Protein AF-A0A5J4S7Y0-F1 (afdb_monomer_lite)

Organism: NCBI:txid433724

Radius of gyration: 11.75 Å; chains: 1; bounding box: 29×28×27 Å

Foldseek 3Di:
DDPVLLVLLVVLLVQLVVQADPPDPCRHSVNSCVPPVCVPPPDDPVSSVVSVPDPRPPPPD

pLDDT: mean 87.66, std 12.99, range [40.41, 97.12]

Sequence (61 aa):
MRHNTIERAIKVRELVKEHYEEGRQDRCKLWVFRHIIVKQYPMSVRTFYRYLSMNIKENKI

Secondary structure (DSSP, 8-state):
--HHHHHHHHHHHHHHHHH--TT-GGG-HHHHIIIIIHHHS---HHHHHHHHH--------

Structure (mmCIF, N/CA/C/O backbone):
data_AF-A0A5J4S7Y0-F1
#
_entry.id   AF-A0A5J4S7Y0-F1
#
loop_
_atom_site.group_PDB
_atom_site.id
_atom_site.type_symbol
_atom_site.label_atom_id
_atom_site.label_alt_id
_atom_site.label_comp_id
_atom_site.label_asym_id
_atom_site.label_entity_id
_atom_site.label_seq_id
_atom_site.pdbx_PDB_ins_code
_atom_site.Cartn_x
_atom_site.Cartn_y
_atom_site.Cartn_z
_atom_site.occupancy
_atom_site.B_iso_or_equiv
_atom_site.auth_seq_id
_atom_site.auth_comp_id
_atom_site.auth_asym_id
_atom_site.auth_atom_id
_atom_site.pdbx_PDB_model_num
ATOM 1 N N . MET A 1 1 ? 14.528 -2.466 -9.170 1.00 57.69 1 MET A N 1
ATOM 2 C CA . MET A 1 1 ? 13.054 -2.602 -9.250 1.00 57.69 1 MET A CA 1
ATOM 3 C C . MET A 1 1 ? 12.576 -1.760 -10.426 1.00 57.69 1 MET A C 1
ATOM 5 O O . MET A 1 1 ? 13.115 -0.675 -10.587 1.00 57.69 1 MET A O 1
ATOM 9 N N . ARG A 1 2 ? 11.678 -2.248 -11.297 1.00 76.50 2 ARG A N 1
ATOM 10 C CA . ARG A 1 2 ? 11.267 -1.469 -12.485 1.00 76.50 2 ARG A CA 1
ATOM 11 C C . ARG A 1 2 ? 10.518 -0.204 -12.052 1.00 76.50 2 ARG A C 1
ATOM 13 O O . ARG A 1 2 ? 9.722 -0.275 -11.117 1.00 76.50 2 ARG A O 1
ATOM 20 N N . HIS A 1 3 ? 10.744 0.905 -12.754 1.00 69.44 3 HIS A N 1
ATOM 21 C CA . HIS A 1 3 ? 10.137 2.213 -12.476 1.00 69.44 3 HIS A CA 1
ATOM 22 C C . HIS A 1 3 ? 8.606 2.118 -12.315 1.00 69.44 3 HIS A C 1
ATOM 24 O O . HIS A 1 3 ? 8.074 2.465 -11.263 1.00 69.44 3 HIS A O 1
ATOM 30 N N . ASN A 1 4 ? 7.930 1.439 -13.250 1.00 85.50 4 ASN A N 1
ATOM 31 C CA . ASN A 1 4 ? 6.476 1.223 -13.223 1.00 85.50 4 ASN A CA 1
ATOM 32 C C . ASN A 1 4 ? 5.970 0.508 -11.957 1.00 85.50 4 ASN A C 1
ATOM 34 O O . ASN A 1 4 ? 4.812 0.655 -11.578 1.00 85.50 4 ASN A O 1
ATOM 38 N N . THR A 1 5 ? 6.791 -0.324 -11.306 1.00 88.88 5 THR A N 1
ATOM 39 C CA . THR A 1 5 ? 6.371 -1.004 -10.072 1.00 88.88 5 THR A CA 1
ATOM 40 C C . THR A 1 5 ? 6.354 -0.046 -8.884 1.00 88.88 5 THR A C 1
ATOM 42 O O . THR A 1 5 ? 5.496 -0.187 -8.017 1.00 88.88 5 THR A O 1
ATOM 45 N N . ILE A 1 6 ? 7.273 0.922 -8.851 1.00 90.56 6 ILE A N 1
ATOM 46 C CA . ILE A 1 6 ? 7.337 1.939 -7.797 1.00 90.56 6 ILE A CA 1
ATOM 47 C C . ILE A 1 6 ? 6.152 2.894 -7.938 1.00 90.56 6 ILE A C 1
ATOM 49 O O . ILE A 1 6 ? 5.416 3.079 -6.975 1.00 90.56 6 ILE A O 1
ATOM 53 N N . GLU A 1 7 ? 5.897 3.404 -9.143 1.00 91.12 7 GLU A N 1
ATOM 54 C CA . GLU A 1 7 ? 4.754 4.290 -9.410 1.00 91.12 7 GLU A CA 1
ATOM 55 C C . GLU A 1 7 ? 3.416 3.631 -9.058 1.00 91.12 7 GLU A C 1
ATOM 57 O O . GLU A 1 7 ? 2.570 4.232 -8.397 1.00 91.12 7 GLU A O 1
ATOM 62 N N . ARG A 1 8 ? 3.229 2.358 -9.441 1.00 92.12 8 ARG A N 1
ATOM 63 C CA . ARG A 1 8 ? 2.026 1.597 -9.067 1.00 92.12 8 ARG A CA 1
ATOM 64 C C . ARG A 1 8 ? 1.893 1.456 -7.556 1.00 92.12 8 ARG A C 1
ATOM 66 O O . ARG A 1 8 ? 0.786 1.558 -7.040 1.00 92.12 8 ARG A O 1
ATOM 73 N N . ALA A 1 9 ? 2.993 1.211 -6.851 1.00 93.62 9 ALA A N 1
ATOM 74 C CA . ALA A 1 9 ? 2.964 1.075 -5.403 1.00 93.62 9 ALA A CA 1
ATOM 75 C C . ALA A 1 9 ? 2.638 2.408 -4.703 1.00 93.62 9 ALA A C 1
ATOM 77 O O . ALA A 1 9 ? 1.880 2.394 -3.736 1.00 93.62 9 ALA A O 1
ATOM 78 N N . ILE A 1 10 ? 3.124 3.543 -5.224 1.00 93.31 10 ILE A N 1
ATOM 79 C CA . ILE A 1 10 ? 2.760 4.890 -4.747 1.00 93.31 10 ILE A CA 1
ATOM 80 C C . ILE A 1 10 ? 1.251 5.117 -4.904 1.00 93.31 10 ILE A C 1
ATOM 82 O O . ILE A 1 10 ? 0.568 5.317 -3.902 1.00 93.31 10 ILE A O 1
ATOM 86 N N . LYS A 1 11 ? 0.703 4.956 -6.117 1.00 94.25 11 LYS A N 1
ATOM 87 C CA . LYS A 1 11 ? -0.736 5.164 -6.374 1.00 94.25 11 LYS A CA 1
ATOM 88 C C . LYS A 1 11 ? -1.631 4.251 -5.533 1.00 94.25 11 LYS A C 1
ATOM 90 O O . LYS A 1 11 ? -2.669 4.669 -5.031 1.00 94.25 11 LYS A O 1
ATOM 95 N N . VAL A 1 12 ? -1.232 2.991 -5.344 1.00 95.19 12 VAL A N 1
ATOM 96 C CA . VAL A 1 12 ? -1.970 2.056 -4.478 1.00 95.19 12 VAL A CA 1
ATOM 97 C C . VAL A 1 12 ? -1.947 2.514 -3.019 1.00 95.19 12 VAL A C 1
ATOM 99 O O . VAL A 1 12 ? -2.970 2.411 -2.347 1.00 95.19 12 VAL A O 1
ATOM 102 N N . ARG A 1 13 ? -0.814 3.023 -2.515 1.00 94.31 13 ARG A N 1
ATOM 103 C CA . ARG A 1 13 ? -0.721 3.556 -1.146 1.00 94.31 13 ARG A CA 1
ATOM 104 C C . ARG A 1 13 ? -1.597 4.794 -0.959 1.00 94.31 13 ARG A C 1
ATOM 106 O O . ARG A 1 13 ? -2.245 4.893 0.079 1.00 94.31 13 ARG A O 1
ATOM 113 N N . GLU A 1 14 ? -1.650 5.683 -1.945 1.00 94.31 14 GLU A N 1
ATOM 114 C CA . GLU A 1 14 ? -2.521 6.867 -1.931 1.00 94.31 14 GLU A CA 1
ATOM 115 C C . GLU A 1 14 ? -4.000 6.475 -1.870 1.00 94.31 14 GLU A C 1
ATOM 117 O O . GLU A 1 14 ? -4.697 6.886 -0.946 1.00 94.31 14 GLU A O 1
ATOM 122 N N . LEU A 1 15 ? -4.450 5.581 -2.756 1.00 94.44 15 LEU A N 1
ATOM 123 C CA . LEU A 1 15 ? -5.832 5.083 -2.756 1.00 94.44 15 LEU A CA 1
ATOM 124 C C . LEU A 1 15 ? -6.194 4.359 -1.456 1.00 94.44 15 LEU A C 1
ATOM 126 O O . LEU A 1 15 ? -7.311 4.473 -0.955 1.00 94.44 15 LEU A O 1
ATOM 130 N N . VAL A 1 16 ? -5.2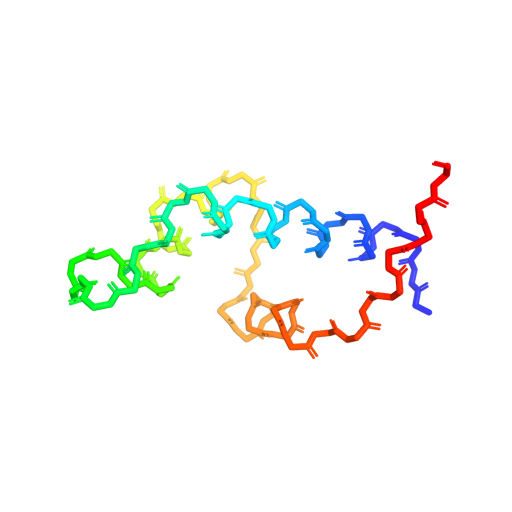58 3.597 -0.882 1.00 94.62 16 VAL A N 1
ATOM 131 C CA . VAL A 1 16 ? -5.489 2.986 0.430 1.00 94.62 16 VAL A CA 1
ATOM 132 C C . VAL A 1 16 ? -5.625 4.055 1.502 1.00 94.62 16 VAL A C 1
ATOM 134 O O . VAL A 1 16 ? -6.540 3.947 2.302 1.00 94.62 16 VAL A O 1
ATOM 137 N N . LYS A 1 17 ? -4.782 5.089 1.512 1.00 92.75 17 LYS A N 1
ATOM 138 C CA . LYS A 1 17 ? -4.871 6.187 2.484 1.00 92.75 17 LYS A CA 1
ATOM 139 C C . LYS A 1 17 ? -6.184 6.970 2.370 1.00 92.75 17 LYS A C 1
ATOM 141 O O . LYS A 1 17 ? -6.702 7.399 3.390 1.00 92.75 17 LYS A O 1
ATOM 146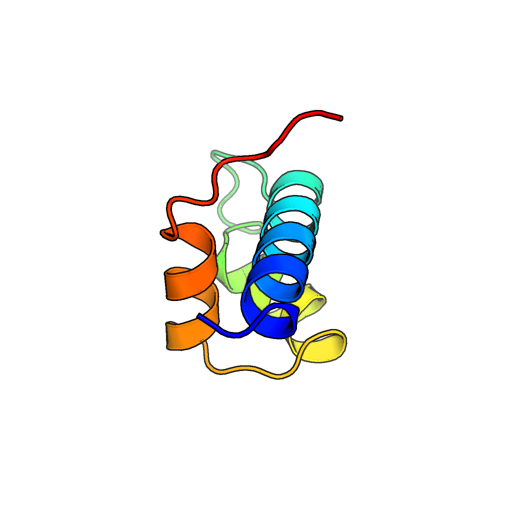 N N . GLU A 1 18 ? -6.712 7.139 1.162 1.00 93.56 18 GLU A N 1
ATOM 147 C CA . GLU A 1 18 ? -7.973 7.850 0.910 1.00 93.56 18 GLU A CA 1
ATOM 148 C C . GLU A 1 18 ? -9.204 7.095 1.438 1.00 93.56 18 GLU A C 1
ATOM 150 O O . GLU A 1 18 ? -10.154 7.710 1.915 1.00 93.56 18 GLU A O 1
ATOM 155 N N . HIS A 1 19 ? -9.195 5.762 1.367 1.00 91.69 19 HIS A N 1
ATOM 156 C CA . HIS A 1 19 ? -10.384 4.949 1.651 1.00 91.69 19 HIS A CA 1
ATOM 157 C C . HIS A 1 19 ? -10.300 4.095 2.920 1.00 91.69 19 HIS A C 1
ATOM 159 O O . HIS A 1 19 ? -11.321 3.569 3.369 1.00 91.69 19 HIS A O 1
ATOM 165 N N . TYR A 1 20 ? -9.104 3.894 3.470 1.00 92.75 20 TYR A N 1
ATOM 166 C CA . TYR A 1 20 ? -8.904 3.144 4.705 1.00 92.75 20 TYR A CA 1
ATOM 167 C C . TYR A 1 20 ? -9.172 4.036 5.918 1.00 92.75 20 TYR A C 1
ATOM 169 O O . TYR A 1 20 ? -8.486 5.032 6.128 1.00 92.75 20 TYR A O 1
ATOM 177 N N . GLU A 1 21 ? -10.122 3.620 6.751 1.00 86.94 21 GLU A N 1
ATOM 178 C CA . GLU A 1 21 ? -10.436 4.256 8.031 1.00 86.94 21 GLU A CA 1
ATOM 179 C C . GLU A 1 21 ? -9.997 3.319 9.164 1.00 86.94 21 GLU A C 1
ATOM 181 O O . GLU A 1 21 ? -10.493 2.196 9.296 1.00 86.94 21 GLU A O 1
ATOM 186 N N . GLU A 1 22 ? -9.034 3.755 9.977 1.00 83.44 22 GLU A N 1
ATOM 187 C CA . GLU A 1 22 ? -8.556 2.966 11.112 1.00 83.44 22 GLU A CA 1
ATOM 188 C C . GLU A 1 22 ? -9.660 2.806 12.169 1.00 83.44 22 GLU A C 1
ATOM 190 O O . GLU A 1 22 ? -10.385 3.745 12.482 1.00 83.44 22 GLU A O 1
ATOM 195 N N . GLY A 1 23 ? -9.822 1.589 12.696 1.00 81.62 23 GLY A N 1
ATOM 196 C CA . GLY A 1 23 ? -10.876 1.265 13.664 1.00 81.62 23 GLY A CA 1
ATOM 197 C C . GLY A 1 23 ? -12.237 0.909 13.050 1.00 81.62 23 GLY A C 1
ATOM 198 O O . GLY A 1 23 ? -13.089 0.371 13.756 1.00 81.62 23 GLY A O 1
ATOM 199 N N . ARG A 1 24 ? -12.438 1.105 11.739 1.00 83.62 24 ARG A N 1
ATOM 200 C CA . ARG A 1 24 ? -13.669 0.716 11.033 1.00 83.62 24 ARG A CA 1
ATOM 201 C C . ARG A 1 24 ? -13.520 -0.650 10.355 1.00 83.62 24 ARG A C 1
ATOM 203 O O . ARG A 1 24 ? -12.780 -0.808 9.383 1.00 83.62 24 ARG A O 1
ATOM 210 N N . GLN A 1 25 ? -14.216 -1.669 10.860 1.00 77.69 25 GLN A N 1
ATOM 211 C CA . GLN A 1 25 ? -14.073 -3.043 10.345 1.00 77.69 25 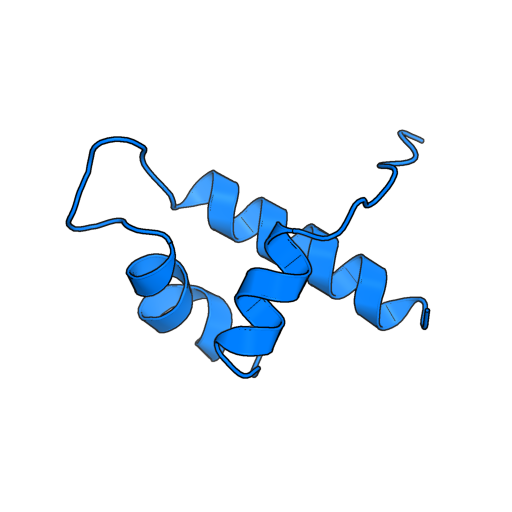GLN A CA 1
ATOM 212 C C . GLN A 1 25 ? -14.634 -3.231 8.924 1.00 77.69 25 GLN A C 1
ATOM 214 O O . GLN A 1 25 ? -14.102 -4.026 8.147 1.00 77.69 25 GLN A O 1
ATOM 219 N N . ASP A 1 26 ? -15.665 -2.469 8.560 1.00 83.69 26 ASP A N 1
ATOM 220 C CA . ASP A 1 26 ? -16.281 -2.458 7.228 1.00 83.69 26 ASP A CA 1
ATOM 221 C C . ASP A 1 26 ? -15.384 -1.812 6.152 1.00 83.69 26 ASP A C 1
ATOM 223 O O . ASP A 1 26 ? -15.544 -2.119 4.972 1.00 83.69 26 ASP A O 1
ATOM 227 N N . ARG A 1 27 ? -14.394 -0.990 6.537 1.00 84.38 27 ARG A N 1
ATOM 228 C CA . ARG A 1 27 ? -13.419 -0.341 5.634 1.00 84.38 27 ARG A CA 1
ATOM 229 C C . ARG A 1 27 ? -11.969 -0.762 5.882 1.00 84.38 27 ARG A C 1
ATOM 231 O O . ARG A 1 27 ? -11.032 0.027 5.770 1.00 84.38 27 ARG A O 1
ATOM 238 N N . CYS A 1 28 ? -11.751 -2.046 6.159 1.00 91.19 28 CYS A N 1
ATOM 239 C CA . CYS A 1 28 ? -10.399 -2.591 6.287 1.00 91.19 28 CYS A CA 1
ATOM 240 C C . CYS A 1 28 ? -9.609 -2.574 4.955 1.00 91.19 28 CYS A C 1
ATOM 242 O O . CYS A 1 28 ? -10.170 -2.511 3.858 1.00 91.19 28 CYS A O 1
ATOM 244 N N . LYS A 1 29 ? -8.276 -2.732 5.025 1.00 94.00 29 LYS A N 1
ATOM 245 C CA . LYS A 1 29 ? -7.386 -2.774 3.839 1.00 94.00 29 LYS A CA 1
ATOM 246 C C . LYS A 1 29 ? -7.810 -3.821 2.800 1.00 94.00 29 LYS A C 1
ATOM 248 O O . LYS A 1 29 ? -7.677 -3.588 1.601 1.00 94.00 29 LYS A O 1
ATOM 253 N N . LEU A 1 30 ? -8.333 -4.967 3.247 1.00 93.69 30 LEU A N 1
ATOM 254 C CA . LEU A 1 30 ? -8.821 -6.016 2.350 1.00 93.69 30 LEU A CA 1
ATOM 255 C C . LEU A 1 30 ? -10.101 -5.592 1.618 1.00 93.69 30 LEU A C 1
ATOM 257 O O . LEU A 1 30 ? -10.266 -5.913 0.440 1.00 93.69 30 LEU A O 1
ATOM 261 N N . TRP A 1 31 ? -10.988 -4.857 2.292 1.00 95.19 31 TRP A N 1
ATOM 262 C CA . TRP A 1 31 ? -12.184 -4.300 1.669 1.00 95.19 31 TRP A CA 1
ATOM 263 C C . TRP A 1 31 ? -11.802 -3.299 0.578 1.00 95.19 31 TRP A C 1
ATOM 265 O O . TRP A 1 31 ? -12.255 -3.453 -0.558 1.00 95.19 31 TRP A O 1
ATOM 275 N N . VAL A 1 32 ? -10.890 -2.367 0.885 1.00 95.31 32 VAL A N 1
ATOM 276 C CA . VAL A 1 32 ? -10.355 -1.388 -0.080 1.00 95.31 32 VAL A CA 1
ATOM 277 C C . VAL A 1 32 ? -9.725 -2.095 -1.281 1.00 95.31 32 VAL A C 1
ATOM 279 O O . VAL A 1 32 ? -9.997 -1.740 -2.429 1.00 95.31 32 VAL A O 1
ATOM 282 N N . PHE A 1 33 ? -8.949 -3.157 -1.048 1.00 96.50 33 PHE A N 1
ATOM 283 C CA . PHE A 1 33 ? -8.390 -3.957 -2.136 1.00 96.50 33 PHE A CA 1
ATOM 284 C C . PHE A 1 33 ? -9.476 -4.525 -3.064 1.00 96.50 33 PHE A C 1
ATOM 286 O O . PHE A 1 33 ? -9.413 -4.328 -4.279 1.00 96.50 33 PHE A O 1
ATOM 293 N N . ARG A 1 34 ? -10.474 -5.214 -2.493 1.00 95.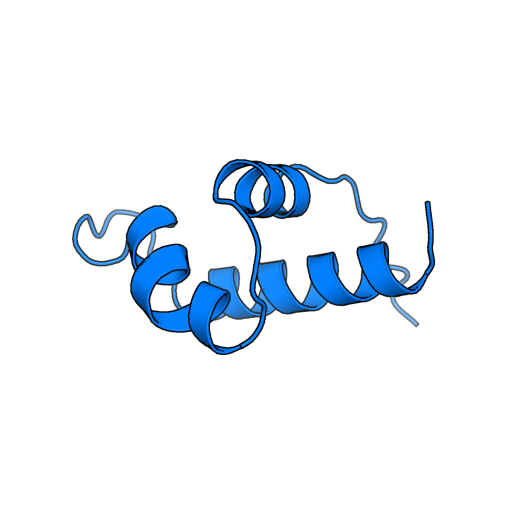50 34 ARG A N 1
ATOM 294 C CA . ARG A 1 34 ? -11.526 -5.915 -3.250 1.00 95.50 34 ARG A CA 1
ATOM 295 C C . ARG A 1 34 ? -12.466 -4.963 -3.987 1.00 95.50 34 ARG A C 1
ATOM 297 O O . ARG A 1 34 ? -12.917 -5.287 -5.082 1.00 95.50 34 ARG A O 1
ATOM 304 N N . HIS A 1 35 ? -12.766 -3.807 -3.401 1.00 95.00 35 HIS A N 1
ATOM 305 C CA . HIS A 1 35 ? -13.800 -2.911 -3.923 1.00 95.00 35 HIS A CA 1
ATOM 306 C C . HIS A 1 35 ? -13.250 -1.771 -4.778 1.00 95.00 35 HIS A C 1
ATOM 308 O O . HIS A 1 35 ? -13.987 -1.276 -5.635 1.00 95.00 35 HIS A O 1
ATOM 314 N N . ILE A 1 36 ? -11.983 -1.391 -4.579 1.00 95.00 36 ILE A N 1
ATOM 315 C CA . ILE A 1 36 ? -11.382 -0.195 -5.181 1.00 95.00 36 ILE A CA 1
ATOM 316 C C . ILE A 1 36 ? -10.131 -0.561 -5.984 1.00 95.00 36 ILE A C 1
ATOM 318 O O . ILE A 1 36 ? -10.104 -0.361 -7.198 1.00 95.00 36 ILE A O 1
ATOM 322 N N . ILE A 1 37 ? -9.117 -1.150 -5.340 1.00 96.25 37 ILE A N 1
ATOM 323 C CA . ILE A 1 37 ? -7.796 -1.337 -5.966 1.00 96.25 37 ILE A CA 1
ATOM 324 C C . ILE A 1 37 ? -7.847 -2.316 -7.134 1.00 96.25 37 ILE A C 1
ATOM 326 O O . ILE A 1 37 ? -7.357 -1.986 -8.209 1.00 96.25 37 ILE A O 1
ATOM 330 N N . VAL A 1 38 ? -8.434 -3.505 -6.961 1.00 96.06 38 VAL A N 1
ATOM 331 C CA . VAL A 1 38 ? -8.368 -4.572 -7.979 1.00 96.06 38 VAL A CA 1
ATOM 332 C C . VAL A 1 38 ? -9.023 -4.174 -9.308 1.00 96.06 38 VAL A C 1
ATOM 334 O O . VAL A 1 38 ? -8.596 -4.641 -10.361 1.00 96.06 38 VAL A O 1
ATOM 337 N N . LYS A 1 39 ? -10.015 -3.275 -9.265 1.00 94.12 39 LYS A N 1
ATOM 338 C CA . LYS A 1 39 ? -10.731 -2.766 -10.445 1.00 94.12 39 LYS A CA 1
ATOM 339 C C . LYS A 1 39 ? -9.870 -1.829 -11.294 1.00 94.12 39 LYS A C 1
ATOM 341 O O . LYS A 1 39 ? -10.016 -1.808 -12.507 1.00 94.12 39 LYS A O 1
ATOM 346 N N . GLN A 1 40 ? -8.985 -1.064 -10.657 1.00 94.25 40 GLN A N 1
ATOM 347 C CA . GLN A 1 40 ? -8.118 -0.084 -11.323 1.00 94.25 40 GLN A CA 1
ATOM 348 C C . GLN A 1 40 ? -6.720 -0.655 -11.606 1.00 94.25 40 GLN A C 1
ATOM 350 O O . GLN A 1 40 ? -6.111 -0.388 -12.638 1.00 94.25 40 GLN A O 1
ATOM 355 N N . TYR A 1 41 ? -6.211 -1.478 -10.688 1.00 93.50 41 TYR A N 1
ATOM 356 C CA . TYR A 1 41 ? -4.881 -2.069 -10.724 1.00 93.50 41 TYR A CA 1
ATOM 357 C C . TYR A 1 41 ? -4.973 -3.576 -10.458 1.00 93.50 41 TYR A C 1
ATOM 359 O O . TYR A 1 41 ? -4.766 -4.016 -9.321 1.00 93.50 41 TYR A O 1
ATOM 367 N N . PRO A 1 42 ? -5.224 -4.393 -11.498 1.00 93.44 42 PRO A N 1
ATOM 368 C CA . P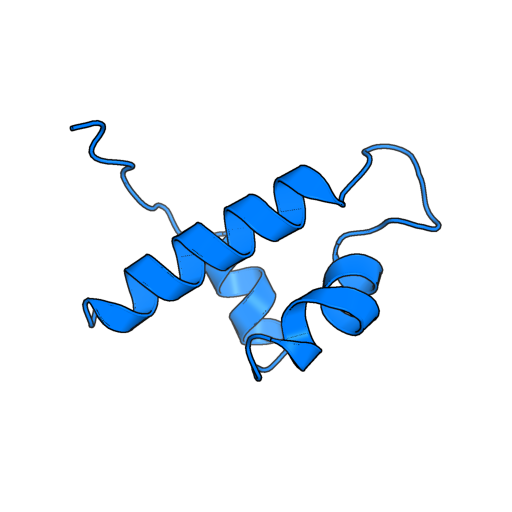RO A 1 42 ? -5.280 -5.842 -11.356 1.00 93.44 42 PRO A CA 1
ATOM 369 C C . PRO A 1 42 ? -3.978 -6.378 -10.757 1.00 93.44 42 PRO A C 1
ATOM 371 O O . PRO A 1 42 ? -2.885 -6.139 -11.282 1.00 93.44 42 PRO A O 1
ATOM 374 N N . MET A 1 43 ? -4.088 -7.059 -9.617 1.00 95.06 43 MET A N 1
ATOM 375 C CA . MET A 1 43 ? -2.973 -7.702 -8.926 1.00 95.06 43 MET A CA 1
ATOM 376 C C . MET A 1 43 ? -3.475 -8.728 -7.913 1.00 95.06 43 MET A C 1
ATOM 378 O O . MET A 1 43 ? -4.625 -8.690 -7.481 1.00 95.06 43 MET A O 1
ATOM 382 N N . SER A 1 44 ? -2.587 -9.622 -7.480 1.00 96.19 44 SER A N 1
ATOM 383 C CA . SER A 1 44 ? -2.878 -10.510 -6.357 1.00 96.19 44 SER A CA 1
ATOM 384 C C . SER A 1 44 ? -2.879 -9.756 -5.025 1.00 96.19 44 SER A C 1
ATOM 386 O O . SER A 1 44 ? -2.117 -8.804 -4.838 1.00 96.19 44 SER A O 1
ATOM 388 N N . VAL A 1 45 ? -3.651 -10.254 -4.054 1.00 96.75 45 VAL A N 1
ATOM 389 C CA . VAL A 1 45 ? -3.665 -9.753 -2.663 1.00 96.75 45 VAL A CA 1
ATOM 390 C C . VAL A 1 45 ? -2.248 -9.708 -2.075 1.00 96.75 45 VAL A C 1
ATOM 392 O O . VAL A 1 45 ? -1.862 -8.744 -1.420 1.00 96.75 45 VAL A O 1
ATOM 395 N N . ARG A 1 46 ? -1.422 -10.719 -2.373 1.00 96.88 46 ARG A N 1
ATOM 396 C CA . ARG A 1 46 ? -0.009 -10.755 -1.967 1.00 96.88 46 ARG A CA 1
ATOM 397 C C . ARG A 1 46 ? 0.775 -9.554 -2.501 1.00 96.88 46 ARG A C 1
ATOM 399 O O . ARG A 1 46 ? 1.563 -8.962 -1.772 1.00 96.88 46 ARG A O 1
ATOM 406 N N . THR A 1 47 ? 0.578 -9.203 -3.772 1.00 95.88 47 THR A N 1
ATOM 407 C CA . THR A 1 47 ? 1.245 -8.046 -4.390 1.00 95.88 47 THR A CA 1
ATOM 408 C C . THR A 1 47 ? 0.750 -6.736 -3.794 1.00 95.88 47 THR A C 1
ATOM 410 O O . THR A 1 47 ? 1.566 -5.857 -3.537 1.00 95.88 47 THR A O 1
ATOM 413 N N . PHE A 1 48 ? -0.548 -6.640 -3.512 1.00 97.12 48 PHE A N 1
ATOM 414 C CA . PHE A 1 48 ? -1.134 -5.501 -2.817 1.00 97.12 48 PHE A CA 1
ATOM 415 C C . PHE A 1 48 ? -0.461 -5.256 -1.459 1.00 97.12 48 PHE A C 1
ATOM 417 O O . PHE A 1 48 ? 0.082 -4.178 -1.235 1.00 97.12 48 PHE A O 1
ATOM 424 N N . TYR A 1 49 ? -0.389 -6.268 -0.587 1.00 96.44 49 TYR A N 1
ATOM 425 C CA . TYR A 1 49 ? 0.289 -6.114 0.706 1.00 96.44 49 TYR A CA 1
ATOM 426 C C . TYR A 1 49 ? 1.785 -5.843 0.563 1.00 96.44 49 TYR A C 1
ATOM 428 O O . TYR A 1 49 ? 2.323 -5.036 1.317 1.00 96.44 49 TYR A O 1
ATOM 436 N N . ARG A 1 50 ? 2.446 -6.443 -0.436 1.00 95.12 50 ARG A N 1
ATOM 437 C CA . ARG A 1 50 ? 3.844 -6.126 -0.747 1.00 95.12 50 ARG A CA 1
ATOM 438 C C . ARG A 1 50 ? 4.020 -4.643 -1.075 1.00 95.12 50 ARG A C 1
ATOM 440 O O . ARG A 1 50 ? 4.971 -4.047 -0.597 1.00 95.12 50 ARG A O 1
ATOM 447 N N . TYR A 1 51 ? 3.126 -4.039 -1.861 1.00 94.94 51 TYR A N 1
ATOM 448 C CA . TYR A 1 51 ? 3.184 -2.603 -2.165 1.00 94.94 51 TYR A CA 1
ATOM 449 C C . TYR A 1 51 ? 2.979 -1.731 -0.927 1.00 94.94 51 TYR A C 1
ATOM 451 O O . TYR A 1 51 ? 3.644 -0.708 -0.795 1.00 94.94 51 TYR A O 1
ATOM 459 N N . LEU A 1 52 ? 2.121 -2.152 0.005 1.00 93.56 52 LEU A N 1
ATOM 460 C CA . LEU A 1 52 ? 1.929 -1.439 1.269 1.00 93.56 52 LEU A CA 1
ATOM 461 C C . LEU A 1 52 ? 3.137 -1.538 2.207 1.00 93.56 52 LEU A C 1
ATOM 463 O O . LEU A 1 52 ? 3.399 -0.598 2.949 1.00 93.56 52 LEU A O 1
ATOM 467 N N . SER A 1 53 ? 3.867 -2.654 2.179 1.00 93.81 53 SER A N 1
ATOM 468 C CA . SER A 1 53 ? 5.058 -2.865 3.010 1.00 93.81 53 SER A CA 1
ATOM 469 C C . SER A 1 53 ? 6.354 -2.368 2.365 1.00 93.81 53 SER A C 1
ATOM 471 O O . SER A 1 53 ? 7.423 -2.485 2.961 1.00 93.81 53 SER A O 1
ATOM 473 N N . MET A 1 54 ? 6.307 -1.892 1.120 1.00 90.31 54 MET A N 1
ATOM 474 C CA . MET A 1 54 ? 7.498 -1.428 0.420 1.00 90.31 54 MET A CA 1
ATOM 475 C C . MET A 1 54 ? 8.013 -0.125 1.027 1.00 90.31 54 MET A C 1
ATOM 477 O O . MET A 1 54 ? 7.287 0.864 1.120 1.00 90.31 54 MET A O 1
ATOM 481 N N . ASN A 1 55 ? 9.308 -0.103 1.341 1.00 83.88 55 ASN A N 1
ATOM 482 C CA . ASN A 1 55 ? 10.010 1.116 1.712 1.00 83.88 55 ASN A CA 1
ATOM 483 C C . ASN A 1 55 ? 10.300 1.941 0.447 1.00 83.88 55 ASN A C 1
ATOM 485 O O . ASN A 1 55 ? 11.338 1.792 -0.198 1.00 83.88 55 ASN A O 1
ATOM 489 N N . ILE A 1 56 ? 9.320 2.748 0.047 1.00 79.38 56 ILE A N 1
ATOM 490 C CA . ILE A 1 56 ? 9.451 3.702 -1.052 1.00 79.38 56 ILE A CA 1
ATOM 491 C C . ILE A 1 56 ? 9.901 5.012 -0.422 1.00 79.38 56 ILE A C 1
ATOM 493 O O . ILE A 1 56 ? 9.130 5.632 0.310 1.00 79.38 56 ILE A O 1
ATOM 497 N N . LYS A 1 57 ? 11.141 5.428 -0.698 1.00 70.81 57 LYS A N 1
ATOM 498 C CA . LYS A 1 57 ? 11.568 6.796 -0.412 1.00 70.81 57 LYS A CA 1
ATOM 499 C C . LYS A 1 57 ? 10.745 7.706 -1.314 1.00 70.81 57 LYS A C 1
ATOM 501 O O . LYS A 1 57 ? 10.968 7.741 -2.522 1.00 70.81 57 LYS A O 1
ATOM 506 N N . GLU A 1 58 ? 9.755 8.374 -0.738 1.00 61.28 58 GLU A N 1
ATOM 507 C CA . GLU A 1 58 ? 9.085 9.494 -1.387 1.00 61.28 58 GLU A CA 1
ATOM 508 C C . GLU A 1 58 ? 10.152 10.578 -1.557 1.00 61.28 58 GLU A C 1
ATOM 510 O O . GLU A 1 58 ? 10.445 11.328 -0.628 1.00 61.28 58 GLU A O 1
ATOM 515 N N . ASN A 1 59 ? 10.813 10.606 -2.718 1.00 50.06 59 ASN A N 1
ATOM 516 C CA . ASN A 1 59 ? 11.568 11.781 -3.125 1.00 50.06 59 ASN A CA 1
ATOM 517 C C . ASN A 1 59 ? 10.529 12.886 -3.305 1.00 50.06 59 ASN A C 1
ATOM 519 O O . ASN A 1 59 ? 9.888 12.974 -4.350 1.00 50.06 59 ASN A O 1
ATOM 523 N N . LYS A 1 60 ? 10.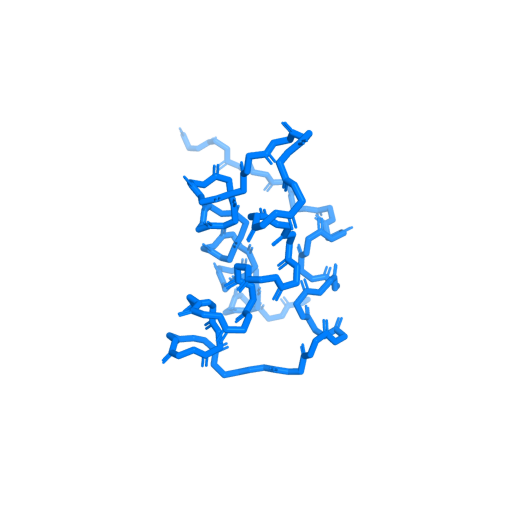312 13.663 -2.241 1.00 42.16 60 LYS A N 1
ATOM 524 C CA . LYS A 1 60 ? 9.665 14.966 -2.337 1.00 42.16 60 LYS A CA 1
ATOM 525 C C . LYS A 1 60 ? 10.499 15.774 -3.330 1.00 42.16 60 LYS A C 1
ATOM 527 O O . LYS A 1 60 ? 11.676 16.015 -3.066 1.00 42.16 60 LYS A O 1
ATOM 532 N N . ILE A 1 61 ? 9.908 16.050 -4.489 1.00 40.41 61 ILE A N 1
ATOM 533 C CA . ILE A 1 61 ? 10.401 17.054 -5.436 1.00 40.41 61 ILE A CA 1
ATOM 534 C C . ILE A 1 61 ? 10.199 18.422 -4.791 1.00 40.41 61 ILE A C 1
ATOM 536 O O . ILE A 1 61 ? 9.135 18.598 -4.150 1.00 40.41 61 ILE A O 1
#